Protein AF-A0A3M3R209-F1 (afdb_monomer_lite)

Foldseek 3Di:
DDVLVVLVVCVVVVHQSLVVLVVVLCVLPPAQQSVVLNCLSNPVSVVDPDNSVSNVVSVVRRVPD

Radius of gyration: 11.21 Å; chains: 1; bounding box: 24×18×29 Å

Organism: Pseudomonas cannabina (NCBI:txid86840)

Structure (mmCIF, N/CA/C/O backbone):
data_AF-A0A3M3R209-F1
#
_entry.id   AF-A0A3M3R209-F1
#
loop_
_atom_site.group_PDB
_atom_site.id
_atom_site.type_symbol
_atom_site.label_atom_id
_atom_site.label_alt_id
_atom_site.label_comp_id
_atom_site.label_asym_id
_atom_site.label_entity_id
_atom_site.label_seq_id
_atom_site.pdbx_PDB_ins_code
_atom_site.Cartn_x
_atom_site.Cartn_y
_atom_site.Cartn_z
_atom_site.occupancy
_atom_site.B_iso_or_equiv
_atom_site.auth_seq_id
_atom_site.auth_comp_id
_atom_site.auth_asym_id
_atom_site.auth_atom_id
_atom_site.pdbx_PDB_model_num
ATOM 1 N N . GLU A 1 1 ? -13.095 0.899 -12.119 1.00 53.94 1 GLU A N 1
ATOM 2 C CA . GLU A 1 1 ? -11.885 0.147 -12.509 1.00 53.94 1 GLU A CA 1
ATOM 3 C C . GLU A 1 1 ? -11.189 -0.399 -11.272 1.00 53.94 1 GLU A C 1
ATOM 5 O O . GLU A 1 1 ? -11.188 0.277 -10.249 1.00 53.94 1 GLU A O 1
ATOM 10 N N . SER A 1 2 ? -10.661 -1.622 -11.320 1.00 78.62 2 SER A N 1
ATOM 11 C CA . SER A 1 2 ? -9.935 -2.211 -10.190 1.00 78.62 2 SER A CA 1
ATOM 12 C C . SER A 1 2 ? -8.481 -1.733 -10.196 1.00 78.62 2 SER A C 1
ATOM 14 O O . SER A 1 2 ? -7.830 -1.692 -11.235 1.00 78.62 2 SER A O 1
ATOM 16 N N . MET A 1 3 ? -7.939 -1.363 -9.032 1.00 86.50 3 MET A N 1
ATOM 17 C CA . MET A 1 3 ? -6.569 -0.828 -8.959 1.00 86.50 3 MET A CA 1
ATOM 18 C C . MET A 1 3 ? -5.484 -1.880 -9.204 1.00 86.50 3 MET A C 1
ATOM 20 O O . MET A 1 3 ? -4.383 -1.562 -9.644 1.00 86.50 3 MET A O 1
ATOM 24 N N . ARG A 1 4 ? -5.808 -3.151 -8.964 1.00 90.88 4 ARG A N 1
ATOM 25 C CA . ARG A 1 4 ? -4.894 -4.286 -9.104 1.00 90.88 4 ARG A CA 1
ATOM 26 C C . ARG A 1 4 ? -4.331 -4.470 -10.529 1.00 90.88 4 ARG A C 1
ATOM 28 O O . ARG A 1 4 ? -3.110 -4.533 -10.642 1.00 90.88 4 ARG A O 1
ATOM 35 N N . PRO A 1 5 ? -5.135 -4.534 -11.614 1.00 92.38 5 PRO A N 1
ATOM 36 C CA . PRO A 1 5 ? -4.603 -4.646 -12.977 1.00 92.38 5 PRO A CA 1
ATOM 37 C C . PRO A 1 5 ? -3.767 -3.434 -13.401 1.00 92.38 5 PRO A C 1
ATOM 39 O O . PRO A 1 5 ? -2.751 -3.610 -14.066 1.00 92.38 5 PRO A O 1
ATOM 42 N N . TYR A 1 6 ? -4.133 -2.225 -12.966 1.00 92.81 6 TYR A N 1
ATOM 43 C CA . TYR A 1 6 ? -3.335 -1.024 -13.221 1.00 92.81 6 TYR A CA 1
ATOM 44 C C . TYR A 1 6 ? -1.936 -1.124 -12.591 1.00 92.81 6 TYR A C 1
ATOM 46 O O . TYR A 1 6 ? -0.930 -0.891 -13.258 1.00 92.81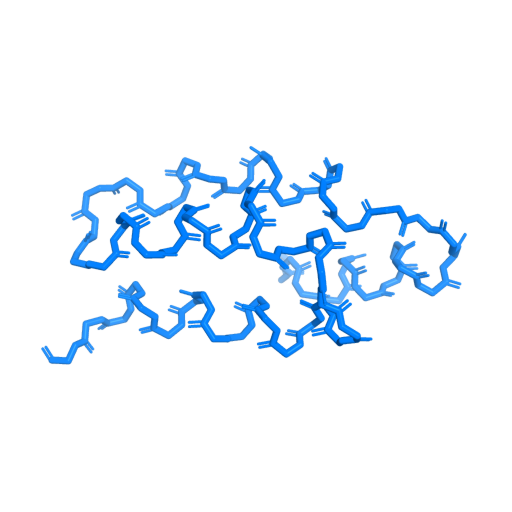 6 TYR A O 1
ATOM 54 N N . ILE A 1 7 ? -1.860 -1.532 -11.321 1.00 93.00 7 ILE A N 1
ATOM 55 C CA . ILE A 1 7 ? -0.584 -1.731 -10.619 1.00 93.00 7 ILE A CA 1
ATOM 56 C C . ILE A 1 7 ? 0.243 -2.831 -11.293 1.00 93.00 7 ILE A C 1
ATOM 58 O O . ILE A 1 7 ? 1.442 -2.655 -11.490 1.00 93.00 7 ILE A O 1
ATOM 62 N N . ALA A 1 8 ? -0.392 -3.939 -11.686 1.00 93.44 8 ALA A N 1
ATOM 63 C CA . ALA A 1 8 ? 0.284 -5.030 -12.381 1.00 93.44 8 ALA A CA 1
ATOM 64 C C . ALA A 1 8 ? 0.917 -4.560 -13.701 1.00 93.44 8 ALA A C 1
ATOM 66 O O . ALA A 1 8 ? 2.085 -4.851 -13.957 1.00 93.44 8 ALA A O 1
ATOM 67 N N . ALA A 1 9 ? 0.180 -3.784 -14.501 1.00 94.25 9 ALA A N 1
ATOM 68 C CA . ALA A 1 9 ? 0.697 -3.198 -15.735 1.00 94.25 9 ALA A CA 1
ATOM 69 C C . ALA A 1 9 ? 1.857 -2.223 -15.467 1.00 94.25 9 ALA A C 1
ATOM 71 O O . ALA A 1 9 ? 2.869 -2.275 -16.162 1.00 94.25 9 ALA A O 1
ATOM 72 N N . HIS A 1 10 ? 1.749 -1.388 -14.427 1.00 93.19 10 HIS A N 1
ATOM 73 C CA . HIS A 1 10 ? 2.804 -0.449 -14.039 1.00 93.19 10 HIS A CA 1
ATOM 74 C C . HIS A 1 10 ? 4.108 -1.157 -13.647 1.00 93.19 10 HIS A C 1
ATOM 76 O O . HIS A 1 10 ? 5.188 -0.735 -14.051 1.00 93.19 10 HIS A O 1
ATOM 82 N N . ILE A 1 11 ? 4.022 -2.250 -12.885 1.00 93.31 11 ILE A N 1
ATOM 83 C CA . ILE A 1 11 ? 5.199 -3.045 -12.506 1.00 93.31 11 ILE A CA 1
ATOM 84 C C . ILE A 1 11 ? 5.788 -3.740 -13.735 1.00 93.31 11 ILE A C 1
ATOM 86 O O . ILE A 1 11 ? 7.001 -3.714 -13.928 1.00 93.31 11 ILE A O 1
ATOM 90 N N . ALA A 1 12 ? 4.941 -4.319 -14.592 1.00 93.62 12 ALA A N 1
ATOM 91 C CA . ALA A 1 12 ? 5.379 -4.975 -15.822 1.00 93.62 12 ALA A CA 1
ATOM 92 C C . ALA A 1 12 ? 6.109 -4.012 -16.777 1.00 93.62 12 ALA A C 1
ATOM 94 O O . ALA A 1 12 ? 7.022 -4.431 -17.483 1.00 93.62 12 ALA A O 1
ATOM 95 N N . SER A 1 13 ? 5.768 -2.719 -16.760 1.00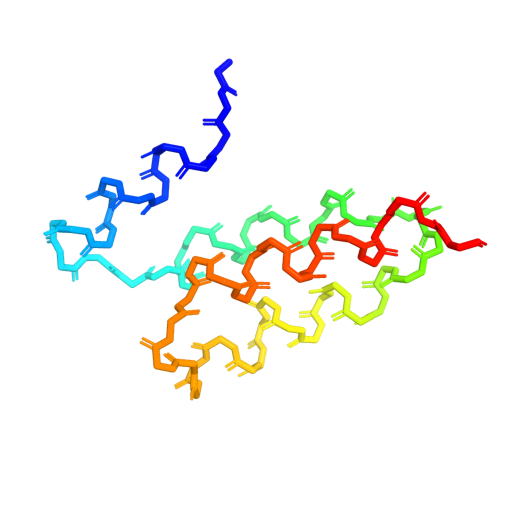 94.50 13 SER A N 1
ATOM 96 C CA . SER A 1 13 ? 6.481 -1.678 -17.510 1.00 94.50 13 SER A CA 1
ATOM 97 C C . SER A 1 13 ? 7.752 -1.157 -16.816 1.00 94.50 13 SER A C 1
ATOM 99 O O . SER A 1 13 ? 8.292 -0.136 -17.233 1.00 94.50 13 SER A O 1
ATOM 101 N N . GLY A 1 14 ? 8.218 -1.802 -15.740 1.00 92.50 14 GLY A N 1
ATOM 102 C CA . GLY A 1 14 ? 9.403 -1.395 -14.969 1.00 92.50 14 GLY A CA 1
ATOM 103 C C . GLY A 1 14 ? 9.146 -0.296 -13.930 1.00 92.50 14 GLY A C 1
ATOM 104 O O . GLY A 1 14 ? 10.087 0.274 -13.380 1.00 92.50 14 GLY A O 1
ATOM 105 N N . GLY A 1 15 ? 7.881 0.029 -13.664 1.00 91.56 15 GLY A N 1
ATOM 106 C CA . GLY A 1 15 ? 7.479 1.032 -12.687 1.00 91.56 15 GLY A CA 1
ATOM 107 C C . GLY A 1 15 ? 7.582 0.538 -11.243 1.00 91.56 15 GLY A C 1
ATOM 108 O O . GLY A 1 15 ? 7.385 -0.638 -10.937 1.00 91.56 15 GLY A O 1
ATOM 109 N N . ASN A 1 16 ? 7.873 1.458 -10.323 1.00 92.06 16 ASN A N 1
ATOM 110 C CA . ASN A 1 16 ? 7.960 1.141 -8.902 1.00 92.06 16 ASN A CA 1
ATOM 111 C C . ASN A 1 16 ? 6.568 1.156 -8.259 1.00 92.06 16 ASN A C 1
ATOM 113 O O . ASN A 1 16 ? 5.918 2.199 -8.183 1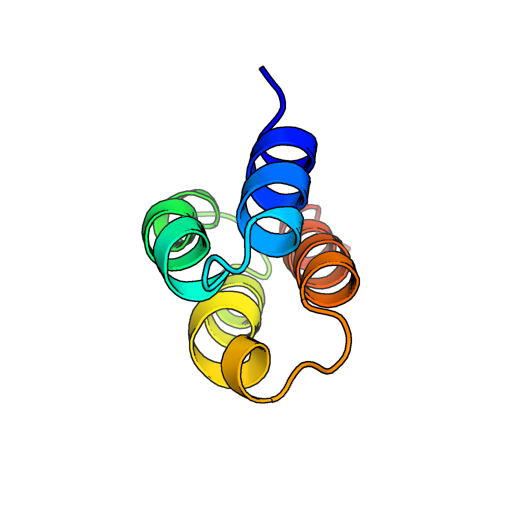.00 92.06 16 ASN A O 1
ATOM 117 N N . MET A 1 17 ? 6.143 0.018 -7.709 1.00 92.31 17 MET A N 1
ATOM 118 C CA . MET A 1 17 ? 4.841 -0.112 -7.054 1.00 92.31 17 MET A CA 1
ATOM 119 C C . MET A 1 17 ? 4.610 0.900 -5.920 1.00 92.31 17 MET A C 1
ATOM 121 O O . MET A 1 17 ? 3.489 1.385 -5.768 1.00 92.31 17 MET A O 1
ATOM 125 N N . HIS A 1 18 ? 5.652 1.276 -5.170 1.00 93.62 18 HIS A N 1
ATOM 126 C CA . HIS A 1 18 ? 5.554 2.269 -4.097 1.00 93.62 18 HIS A CA 1
ATOM 127 C C . HIS A 1 18 ? 5.047 3.632 -4.598 1.00 93.62 18 HIS A C 1
ATOM 129 O O . HIS A 1 18 ? 4.333 4.334 -3.880 1.00 93.62 18 HIS A O 1
ATOM 135 N N . HIS A 1 19 ? 5.356 4.006 -5.847 1.00 93.25 19 HIS A N 1
ATOM 136 C CA . HIS A 1 19 ? 4.839 5.240 -6.443 1.00 93.25 19 HIS A CA 1
ATOM 137 C C . HIS A 1 19 ? 3.318 5.228 -6.577 1.00 93.25 19 HIS A C 1
ATOM 139 O O . HIS A 1 19 ? 2.705 6.282 -6.472 1.00 93.25 19 HIS A O 1
ATOM 145 N N . VAL A 1 20 ? 2.706 4.055 -6.748 1.00 93.62 20 VAL A N 1
ATOM 146 C CA . VAL A 1 20 ? 1.250 3.910 -6.804 1.00 93.62 20 VAL A CA 1
ATOM 147 C C . VAL A 1 20 ? 0.672 3.734 -5.398 1.00 93.62 20 VAL A C 1
ATOM 149 O O . VAL A 1 20 ? -0.245 4.455 -5.003 1.00 93.62 20 VAL A O 1
ATOM 152 N N . THR A 1 21 ? 1.227 2.820 -4.599 1.00 93.38 21 THR A N 1
ATOM 153 C CA . THR A 1 21 ? 0.642 2.441 -3.302 1.00 93.38 21 THR A CA 1
ATOM 154 C C . THR A 1 21 ? 0.704 3.550 -2.257 1.00 93.38 21 THR A C 1
ATOM 156 O O . THR A 1 21 ? -0.179 3.610 -1.401 1.00 93.38 21 THR A O 1
ATOM 159 N N . ARG A 1 22 ? 1.657 4.491 -2.347 1.00 93.94 22 ARG A N 1
ATOM 160 C CA . ARG A 1 22 ? 1.704 5.671 -1.460 1.00 93.94 22 ARG A CA 1
ATOM 161 C C . ARG A 1 22 ? 0.427 6.517 -1.513 1.00 93.94 22 ARG A C 1
ATOM 163 O O . ARG A 1 22 ? 0.072 7.145 -0.520 1.00 93.94 22 ARG A O 1
ATOM 170 N N . HIS A 1 23 ? -0.273 6.519 -2.649 1.00 94.31 23 HIS A N 1
ATOM 171 C CA . HIS A 1 23 ? -1.546 7.225 -2.820 1.00 94.31 23 HIS A CA 1
ATOM 172 C C . HIS A 1 23 ? -2.734 6.416 -2.287 1.00 94.31 23 HIS A C 1
ATOM 174 O O . HIS A 1 23 ? -3.773 6.978 -1.957 1.00 94.31 23 HIS A O 1
ATOM 180 N N . MET A 1 24 ? -2.565 5.102 -2.139 1.00 93.12 24 MET A N 1
ATOM 181 C CA . MET A 1 24 ? -3.587 4.191 -1.628 1.00 93.12 24 MET A CA 1
ATOM 182 C C . MET A 1 24 ? -3.610 4.111 -0.098 1.00 93.12 24 MET A C 1
ATOM 184 O O . MET A 1 24 ? -4.561 3.575 0.460 1.00 93.12 24 MET A O 1
ATOM 188 N N . LEU A 1 25 ? -2.608 4.656 0.605 1.00 93.88 25 LEU A N 1
ATOM 189 C CA . LEU A 1 25 ? -2.511 4.578 2.071 1.00 93.88 25 LEU A CA 1
ATOM 190 C C . LEU A 1 25 ? -3.749 5.140 2.789 1.00 93.88 25 LEU A C 1
ATOM 192 O O . LEU A 1 25 ? -4.125 4.632 3.845 1.00 93.88 25 LEU A O 1
ATOM 196 N N . GLY A 1 26 ? -4.389 6.158 2.205 1.00 93.81 26 GLY A N 1
ATOM 197 C CA . GLY A 1 26 ? -5.612 6.763 2.734 1.00 93.81 26 GLY A CA 1
ATOM 198 C C . GLY A 1 26 ? -6.846 5.859 2.650 1.00 93.81 26 GLY A C 1
ATOM 199 O O . GLY A 1 26 ? -7.761 6.031 3.447 1.00 93.81 26 GLY A O 1
ATOM 200 N N . LEU A 1 27 ? -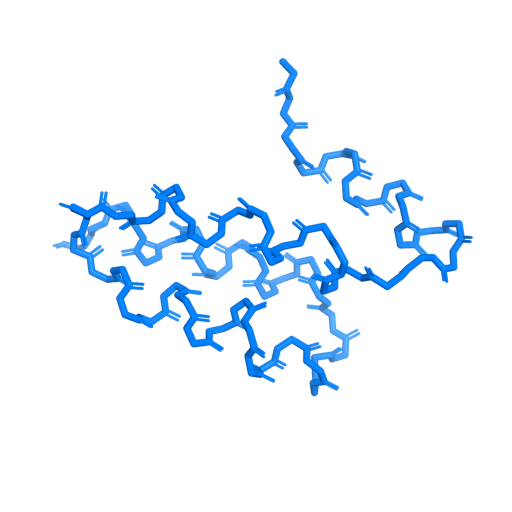6.856 4.860 1.757 1.00 91.75 27 LEU A N 1
ATOM 201 C CA . LEU A 1 27 ? -7.986 3.932 1.597 1.00 91.75 27 LEU A CA 1
ATOM 202 C C . LEU A 1 27 ? -8.207 3.059 2.835 1.00 91.75 27 LEU A C 1
ATOM 204 O O . LEU A 1 27 ? -9.323 2.624 3.087 1.00 91.75 27 LEU A O 1
ATOM 208 N N . GLY A 1 28 ? -7.150 2.813 3.613 1.00 91.12 28 GLY A N 1
ATOM 209 C CA . GLY A 1 28 ? -7.242 2.043 4.849 1.00 91.12 28 GLY A CA 1
ATOM 210 C C . GLY A 1 28 ? -7.724 2.848 6.056 1.00 91.12 28 GLY A C 1
ATOM 211 O O . GLY A 1 28 ? -7.840 2.280 7.137 1.00 91.12 28 GLY A O 1
ATOM 212 N N . LEU A 1 29 ? -7.961 4.159 5.937 1.00 92.94 29 LEU A N 1
ATOM 213 C CA . LEU A 1 29 ? -8.375 4.980 7.076 1.00 92.94 29 LEU A CA 1
ATOM 214 C C . LEU A 1 29 ? -9.745 4.529 7.609 1.00 92.94 29 LEU A C 1
ATOM 216 O O . LEU A 1 29 ? -10.685 4.353 6.844 1.00 92.94 29 LEU A O 1
ATOM 220 N N . GLY A 1 30 ? -9.859 4.365 8.928 1.00 91.81 30 GLY A N 1
ATOM 221 C CA . GLY A 1 30 ? -11.112 3.973 9.586 1.00 91.81 30 GLY A CA 1
ATOM 222 C C . GLY A 1 30 ? -11.393 2.466 9.620 1.00 91.81 30 GLY A C 1
ATOM 223 O O . GLY A 1 30 ? -12.324 2.055 10.304 1.00 91.81 30 GLY A O 1
ATOM 224 N N . PHE A 1 31 ? -10.576 1.636 8.964 1.00 92.06 31 PHE A N 1
ATOM 225 C CA . PHE A 1 31 ? -10.715 0.178 9.007 1.00 92.06 31 PHE A CA 1
ATOM 226 C C . PHE A 1 31 ? -9.894 -0.453 10.147 1.00 92.06 31 PHE A C 1
ATOM 228 O O . PHE A 1 31 ? -8.772 -0.008 10.436 1.00 92.06 31 PHE A O 1
ATOM 235 N N . PRO A 1 32 ? -10.378 -1.548 10.764 1.00 91.56 32 PRO A N 1
ATOM 236 C CA . PRO A 1 32 ? -9.515 -2.469 11.499 1.00 91.56 32 PRO A CA 1
ATOM 237 C C . PRO A 1 32 ? -8.331 -2.886 10.611 1.00 91.56 32 PRO A C 1
ATOM 239 O O . PRO A 1 32 ? -8.479 -3.034 9.406 1.00 91.56 32 PRO A O 1
ATOM 242 N N . GLY A 1 33 ? -7.121 -2.989 11.167 1.00 94.06 33 GLY A N 1
ATOM 243 C CA . GLY A 1 33 ? -5.928 -3.359 10.386 1.00 94.06 33 GLY A CA 1
ATOM 244 C C . GLY A 1 33 ? -5.279 -2.235 9.557 1.00 94.06 33 GLY A C 1
ATOM 245 O O . GLY A 1 33 ? -4.194 -2.446 9.010 1.00 94.06 33 GLY A O 1
ATOM 246 N N . ALA A 1 34 ? -5.825 -1.009 9.562 1.0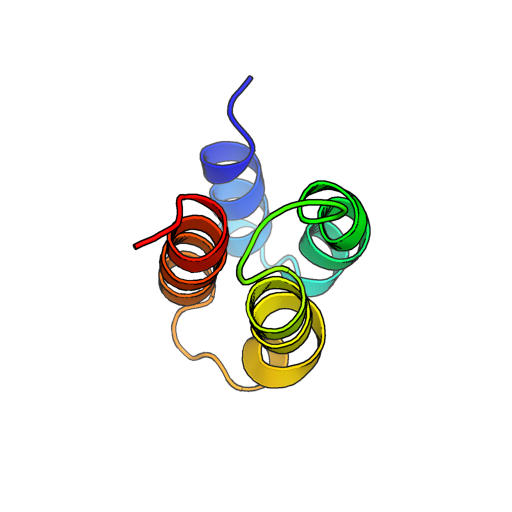0 95.31 34 ALA A N 1
ATOM 247 C CA . ALA A 1 34 ? -5.275 0.163 8.860 1.00 95.31 34 ALA A CA 1
ATOM 248 C C . ALA A 1 34 ? -3.775 0.406 9.098 1.00 95.31 34 ALA A C 1
ATOM 250 O O . ALA A 1 34 ? -3.031 0.814 8.203 1.00 95.31 34 ALA A O 1
ATOM 251 N N . ARG A 1 35 ? -3.307 0.176 10.332 1.00 95.19 35 ARG A N 1
ATOM 252 C CA . ARG A 1 35 ? -1.888 0.320 10.688 1.00 95.19 35 ARG A CA 1
ATOM 253 C C . ARG A 1 35 ? -1.017 -0.669 9.915 1.00 95.19 35 ARG A C 1
ATOM 255 O O . ARG A 1 35 ? 0.026 -0.275 9.401 1.00 95.19 35 ARG A O 1
ATOM 262 N N . ARG A 1 36 ? -1.440 -1.934 9.837 1.00 95.69 36 ARG A N 1
ATOM 263 C CA . ARG A 1 36 ? -0.684 -2.993 9.163 1.00 95.69 36 ARG A CA 1
ATOM 264 C C . ARG A 1 36 ? -0.742 -2.833 7.647 1.00 95.69 36 ARG A C 1
ATOM 266 O O . ARG A 1 36 ? 0.298 -2.945 7.009 1.00 95.69 36 ARG A O 1
ATOM 273 N N . PHE A 1 37 ? -1.904 -2.458 7.110 1.00 96.19 37 PHE A N 1
ATOM 274 C CA . PHE A 1 37 ? -2.062 -2.056 5.710 1.00 96.19 37 PHE A CA 1
ATOM 275 C C . PHE A 1 37 ? -1.043 -0.978 5.314 1.00 96.19 37 PHE A C 1
ATOM 277 O O . PHE A 1 37 ? -0.282 -1.161 4.364 1.00 96.19 37 PHE A O 1
ATOM 284 N N . ARG A 1 38 ? -0.955 0.114 6.091 1.00 96.00 38 ARG A N 1
ATOM 285 C CA . ARG A 1 38 ? 0.012 1.189 5.824 1.00 96.00 38 ARG A CA 1
ATOM 286 C C . ARG A 1 38 ? 1.458 0.712 5.916 1.00 96.00 38 ARG A C 1
ATOM 288 O O . ARG A 1 38 ? 2.241 1.033 5.034 1.00 96.00 38 ARG A O 1
ATOM 295 N N . GLN A 1 39 ? 1.800 -0.067 6.944 1.00 95.69 39 GLN A N 1
ATOM 296 C CA . GLN A 1 39 ? 3.156 -0.594 7.122 1.00 95.69 39 GLN A CA 1
ATOM 297 C C . GLN A 1 39 ? 3.612 -1.432 5.921 1.00 95.69 39 GLN A C 1
ATOM 299 O O . GLN A 1 39 ? 4.718 -1.223 5.423 1.00 95.69 39 GLN A O 1
ATOM 304 N N . LEU A 1 40 ? 2.757 -2.339 5.441 1.00 96.00 40 LEU A N 1
ATOM 305 C CA . LEU A 1 40 ? 3.077 -3.177 4.290 1.00 96.00 40 LEU A CA 1
ATOM 306 C C . LEU A 1 40 ? 3.335 -2.315 3.050 1.00 96.00 40 LEU A C 1
ATOM 308 O O . LEU A 1 40 ? 4.377 -2.442 2.412 1.00 96.00 40 LEU A O 1
ATOM 312 N N . LEU A 1 41 ? 2.425 -1.385 2.751 1.00 95.62 41 LEU A N 1
ATOM 313 C CA . LEU A 1 41 ? 2.474 -0.591 1.523 1.00 95.62 41 LEU A CA 1
ATOM 314 C C . LEU A 1 41 ? 3.491 0.557 1.520 1.00 95.62 41 LEU A C 1
ATOM 316 O O . LEU A 1 41 ? 3.772 1.076 0.439 1.00 95.62 41 LEU A O 1
ATOM 320 N N . SER A 1 42 ? 4.021 0.970 2.678 1.00 93.50 42 SER A N 1
ATOM 321 C CA . SER A 1 42 ? 5.002 2.062 2.774 1.00 93.50 42 SER A CA 1
ATOM 322 C C . SER A 1 42 ? 6.407 1.618 3.180 1.00 93.50 42 SER A C 1
ATOM 324 O O . SER A 1 42 ? 7.363 2.319 2.879 1.00 93.50 42 SER A O 1
ATOM 326 N N . VAL A 1 43 ? 6.552 0.507 3.909 1.00 94.31 43 VAL A N 1
ATOM 327 C CA . VAL A 1 43 ? 7.856 0.043 4.417 1.00 94.31 43 VAL A CA 1
ATOM 328 C C . VAL A 1 43 ? 8.235 -1.286 3.787 1.00 94.31 43 VAL A C 1
ATOM 330 O O . VAL A 1 43 ? 9.280 -1.387 3.143 1.00 94.31 43 VAL A O 1
ATOM 333 N N . ASP A 1 44 ? 7.389 -2.302 3.950 1.00 95.00 44 ASP A N 1
ATOM 334 C CA . ASP A 1 44 ? 7.754 -3.673 3.576 1.00 95.00 44 ASP A CA 1
ATOM 335 C C . ASP A 1 44 ? 7.764 -3.866 2.049 1.00 95.00 44 ASP A C 1
ATOM 337 O O . ASP A 1 44 ? 8.490 -4.718 1.540 1.00 95.00 44 ASP A O 1
ATOM 341 N N . ILE A 1 45 ? 7.060 -3.011 1.299 1.00 94.44 45 ILE A N 1
ATOM 342 C CA . ILE A 1 45 ? 7.034 -3.043 -0.167 1.00 94.44 45 ILE A CA 1
ATOM 343 C C . ILE A 1 45 ? 8.406 -2.859 -0.819 1.00 94.44 45 ILE A C 1
ATOM 345 O O . ILE A 1 45 ? 8.658 -3.421 -1.879 1.00 94.44 45 ILE A O 1
ATOM 349 N N . HIS A 1 46 ? 9.318 -2.131 -0.170 1.00 91.56 46 HIS A N 1
ATOM 350 C CA . HIS A 1 46 ? 10.689 -1.951 -0.657 1.00 91.56 46 HIS A CA 1
ATOM 351 C C . HIS A 1 46 ? 11.535 -3.225 -0.557 1.00 91.56 46 HIS A C 1
ATOM 353 O O . HIS A 1 46 ? 12.596 -3.303 -1.169 1.00 91.56 46 HIS A O 1
ATOM 359 N N . LYS A 1 47 ? 11.084 -4.203 0.233 1.00 92.31 47 LYS A N 1
ATOM 360 C CA . LYS A 1 47 ? 11.766 -5.477 0.486 1.00 92.31 47 LYS A CA 1
ATOM 361 C C . LYS A 1 47 ? 11.046 -6.660 -0.164 1.00 92.31 47 LYS A C 1
ATOM 363 O O . LYS A 1 47 ? 11.494 -7.792 -0.022 1.00 92.31 47 LYS A O 1
ATOM 368 N N . ALA A 1 48 ? 9.911 -6.421 -0.818 1.00 91.38 48 ALA A N 1
ATOM 369 C CA . ALA A 1 48 ? 9.070 -7.478 -1.348 1.00 91.38 48 ALA A CA 1
ATOM 370 C C . ALA A 1 48 ? 9.602 -7.991 -2.688 1.00 91.38 48 ALA A C 1
ATOM 372 O O . ALA A 1 48 ? 9.655 -7.249 -3.664 1.00 91.38 48 ALA A O 1
ATOM 373 N N . GLU A 1 49 ? 9.903 -9.288 -2.754 1.00 90.50 49 GLU A N 1
ATOM 374 C CA . GLU A 1 49 ? 10.194 -9.980 -4.017 1.00 90.50 49 GLU A CA 1
ATOM 375 C C . GLU A 1 49 ? 8.951 -10.050 -4.917 1.00 90.50 49 GLU A C 1
ATOM 377 O O . GLU A 1 49 ? 9.053 -10.012 -6.140 1.00 90.50 49 GLU A O 1
ATOM 382 N N . ASN A 1 50 ? 7.760 -10.101 -4.307 1.00 92.62 50 ASN A N 1
ATOM 383 C CA . ASN A 1 50 ? 6.479 -10.078 -5.006 1.00 92.62 50 ASN A CA 1
ATOM 384 C C . ASN A 1 50 ? 5.563 -8.969 -4.449 1.00 92.62 50 ASN A C 1
ATOM 386 O O . ASN A 1 50 ? 4.780 -9.205 -3.521 1.00 92.62 50 ASN A O 1
ATOM 390 N N . PRO A 1 51 ? 5.632 -7.753 -5.020 1.00 92.06 51 PRO A N 1
ATOM 391 C CA . PRO A 1 51 ? 4.834 -6.614 -4.568 1.00 92.06 51 PRO A CA 1
ATOM 392 C C . PRO A 1 51 ? 3.315 -6.820 -4.724 1.00 92.06 51 PRO A C 1
ATOM 394 O O . PRO A 1 51 ? 2.534 -6.307 -3.923 1.00 92.06 51 PRO A O 1
ATOM 397 N N . MET A 1 52 ? 2.885 -7.617 -5.710 1.00 94.38 52 MET A N 1
ATOM 398 C CA . MET A 1 52 ? 1.466 -7.932 -5.926 1.00 94.38 52 MET A CA 1
ATOM 399 C C . MET A 1 52 ? 0.904 -8.815 -4.811 1.00 94.38 52 MET A C 1
ATOM 401 O O . MET A 1 52 ? -0.191 -8.553 -4.320 1.00 94.38 52 MET A O 1
ATOM 405 N N . LEU A 1 53 ? 1.667 -9.815 -4.360 1.00 94.56 53 LEU A N 1
ATOM 406 C CA . LEU A 1 53 ? 1.274 -10.630 -3.208 1.00 94.56 53 LEU A CA 1
ATOM 407 C C . LEU A 1 53 ? 1.160 -9.775 -1.939 1.00 94.56 53 LEU A C 1
ATOM 409 O O . LEU A 1 53 ? 0.224 -9.940 -1.159 1.00 94.56 53 LEU A O 1
ATOM 413 N N . LEU A 1 54 ? 2.086 -8.832 -1.746 1.00 95.00 54 LEU A N 1
ATOM 414 C CA . LEU A 1 54 ? 2.053 -7.918 -0.608 1.00 95.00 54 LEU A CA 1
ATOM 415 C C . LEU A 1 54 ? 0.822 -6.994 -0.639 1.00 95.00 54 LEU A C 1
ATOM 417 O O . LEU A 1 54 ? 0.255 -6.707 0.415 1.00 95.00 54 LEU A O 1
ATOM 421 N N . LEU A 1 55 ? 0.370 -6.557 -1.819 1.00 94.19 55 LEU A N 1
ATOM 422 C CA . LEU A 1 55 ? -0.883 -5.805 -1.968 1.00 94.19 55 LEU A CA 1
ATOM 423 C C . LEU A 1 55 ? -2.101 -6.617 -1.546 1.00 94.19 55 LEU A C 1
ATOM 425 O O . LEU A 1 55 ? -2.943 -6.100 -0.813 1.00 94.19 55 LEU A O 1
ATOM 429 N N . ASP A 1 56 ? -2.180 -7.870 -1.994 1.00 94.00 56 ASP A N 1
ATOM 430 C CA . ASP A 1 56 ? -3.278 -8.769 -1.645 1.00 94.00 56 ASP A CA 1
ATOM 431 C C . ASP A 1 56 ? -3.293 -9.019 -0.117 1.00 94.00 56 ASP A C 1
ATOM 433 O O . ASP A 1 56 ? -4.340 -8.909 0.524 1.00 94.00 56 ASP A O 1
ATOM 437 N N . GLN A 1 57 ? -2.121 -9.226 0.504 1.00 94.31 57 GLN A N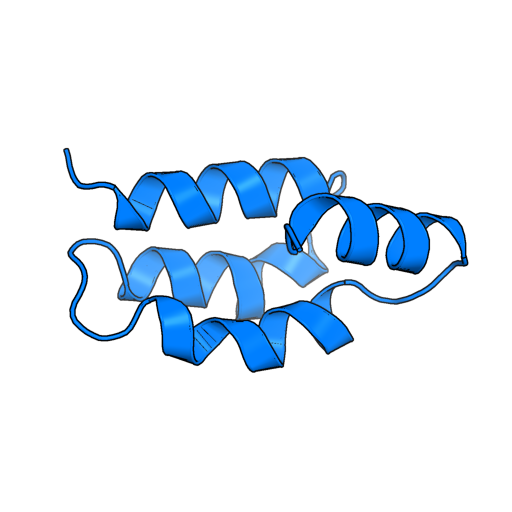 1
ATOM 438 C CA . GLN A 1 57 ? -1.980 -9.322 1.966 1.00 94.31 57 GLN A CA 1
ATOM 439 C C . GLN A 1 57 ? -2.399 -8.037 2.686 1.00 94.31 57 GLN A C 1
ATOM 441 O O . GLN A 1 57 ? -3.095 -8.095 3.699 1.00 94.31 57 GLN A O 1
ATOM 446 N N . ALA A 1 58 ? -1.986 -6.870 2.187 1.00 94.56 58 ALA A N 1
ATOM 447 C CA . ALA A 1 58 ? -2.368 -5.591 2.769 1.00 94.56 58 ALA A CA 1
ATOM 448 C C . ALA A 1 58 ? -3.892 -5.416 2.734 1.00 94.56 58 ALA A C 1
ATOM 450 O O . ALA A 1 58 ? -4.488 -5.077 3.756 1.00 94.56 58 ALA A O 1
ATOM 451 N N . ALA A 1 59 ? -4.526 -5.689 1.591 1.00 93.31 59 ALA A N 1
ATOM 452 C CA . ALA A 1 59 ? -5.973 -5.593 1.431 1.00 93.31 59 ALA A CA 1
ATOM 453 C C . ALA A 1 59 ? -6.733 -6.513 2.401 1.00 93.31 59 ALA A C 1
ATOM 455 O O . ALA A 1 59 ? -7.735 -6.085 2.973 1.00 93.31 59 ALA A O 1
ATOM 456 N N . ALA A 1 60 ? -6.223 -7.723 2.657 1.00 93.88 60 ALA A N 1
ATOM 457 C CA . ALA A 1 60 ? -6.815 -8.649 3.624 1.00 93.88 60 ALA A CA 1
ATOM 458 C C . ALA A 1 60 ? -6.885 -8.061 5.046 1.00 93.88 60 ALA A C 1
ATOM 460 O O . ALA A 1 60 ? -7.867 -8.280 5.751 1.00 93.88 60 ALA A O 1
ATOM 461 N N . PHE A 1 61 ? -5.912 -7.235 5.460 1.00 93.19 61 PHE A N 1
ATOM 462 C CA . PHE A 1 61 ? -5.970 -6.578 6.773 1.00 93.19 61 PHE A CA 1
ATOM 463 C C . PHE A 1 61 ? -7.138 -5.601 6.917 1.00 93.19 61 PHE A C 1
ATOM 465 O O . PHE A 1 61 ? -7.570 -5.377 8.042 1.00 93.19 61 PHE A O 1
ATOM 472 N N . LEU A 1 62 ? -7.642 -5.024 5.820 1.00 91.25 62 LEU A N 1
ATOM 473 C CA . LEU A 1 62 ? -8.769 -4.086 5.854 1.00 91.25 62 LEU A CA 1
ATOM 474 C C . LEU A 1 62 ? -10.132 -4.786 5.889 1.00 91.25 62 LEU A C 1
ATOM 476 O O . LEU A 1 62 ? -11.124 -4.153 6.236 1.00 91.25 62 LEU A O 1
ATOM 480 N N . GLN A 1 63 ? -10.197 -6.071 5.532 1.00 85.31 63 GLN A N 1
ATOM 481 C CA . GLN A 1 63 ? -11.455 -6.825 5.506 1.00 85.31 63 GLN A CA 1
ATOM 482 C C . GLN A 1 63 ? -11.947 -7.215 6.907 1.00 85.31 63 GLN A C 1
ATOM 484 O O . GLN A 1 63 ? -13.112 -7.575 7.051 1.00 85.31 63 GLN A O 1
ATOM 489 N N . GLY A 1 64 ? -11.105 -7.058 7.936 1.00 69.75 64 GLY A N 1
ATOM 490 C CA . GLY A 1 64 ? -11.402 -7.494 9.297 1.00 69.75 64 GLY A CA 1
ATOM 491 C C . GLY A 1 64 ? -11.361 -9.021 9.422 1.00 69.75 64 GLY A C 1
ATOM 492 O O . GLY A 1 64 ? -11.754 -9.748 8.513 1.00 69.75 64 GLY A O 1
ATOM 493 N N . HIS A 1 65 ? -10.848 -9.500 10.551 1.00 49.16 65 HIS A N 1
ATOM 494 C CA . HIS A 1 65 ? -11.149 -10.840 11.050 1.00 49.16 65 HIS A CA 1
ATOM 495 C C . HIS A 1 65 ? -12.288 -10.725 12.057 1.00 49.16 65 HIS A C 1
ATOM 497 O O . HIS A 1 65 ? -12.281 -9.717 12.805 1.00 49.16 65 HIS A O 1
#

Sequence (65 aa):
ESMRPYIAAHIASGGNMHHVTRHMLGLGLGFPGARRFRQLLSVDIHKAENPMLLLDQAAAFLQGH

Secondary structure (DSSP, 8-state):
--HHHHHHHHHHTT--HHHHHHHHGGGGTTSTTHHHHHHHHHTGGGG-S-HHHHHHHHHHHHS--

pLDDT: mean 91.34, std 8.08, range [49.16, 96.19]